Protein AF-A0A2V9U7K8-F1 (afdb_monomer)

pLDDT: mean 94.99, std 5.48, range [56.84, 98.31]

Structure (mmCIF, N/CA/C/O backbone):
data_AF-A0A2V9U7K8-F1
#
_entry.id   AF-A0A2V9U7K8-F1
#
loop_
_atom_site.group_PDB
_atom_site.id
_atom_site.type_symbol
_atom_site.label_atom_id
_atom_site.label_alt_id
_atom_site.label_comp_id
_atom_site.label_asym_id
_atom_site.label_entity_id
_atom_site.label_seq_id
_atom_site.pdbx_PDB_ins_code
_atom_site.Cartn_x
_atom_site.Cartn_y
_atom_site.Cartn_z
_atom_site.occupancy
_atom_site.B_iso_or_equiv
_atom_site.auth_seq_id
_atom_site.auth_comp_id
_atom_site.auth_asym_id
_atom_site.auth_atom_id
_atom_site.pdbx_PDB_model_num
ATOM 1 N N . MET A 1 1 ? -4.349 0.360 -3.669 1.00 90.06 1 MET A N 1
ATOM 2 C CA . MET A 1 1 ? -3.206 0.912 -2.916 1.00 90.06 1 MET A CA 1
ATOM 3 C C . MET A 1 1 ? -1.961 0.371 -3.571 1.00 90.06 1 MET A C 1
ATOM 5 O O . MET A 1 1 ? -1.806 -0.840 -3.649 1.00 90.06 1 MET A O 1
ATOM 9 N N . LYS A 1 2 ? -1.126 1.274 -4.068 1.00 93.00 2 LYS A N 1
ATOM 10 C CA . LYS A 1 2 ? 0.193 0.993 -4.627 1.00 93.00 2 LYS A CA 1
ATOM 11 C C . LYS A 1 2 ? 1.095 2.163 -4.255 1.00 93.00 2 LYS A C 1
ATOM 13 O O . LYS A 1 2 ? 0.596 3.285 -4.134 1.00 93.00 2 LYS A O 1
ATOM 18 N N . ASP A 1 3 ? 2.374 1.897 -4.046 1.00 97.00 3 ASP A N 1
ATOM 19 C CA . ASP A 1 3 ? 3.367 2.931 -3.775 1.00 97.00 3 ASP A CA 1
ATOM 20 C C . ASP A 1 3 ? 4.310 3.060 -4.972 1.00 97.00 3 ASP A C 1
ATOM 22 O O . ASP A 1 3 ? 4.491 2.127 -5.761 1.00 97.00 3 ASP A O 1
ATOM 26 N N . ALA A 1 4 ? 4.845 4.255 -5.164 1.00 96.25 4 ALA A N 1
ATOM 27 C CA . ALA A 1 4 ? 5.658 4.578 -6.319 1.00 96.25 4 ALA A CA 1
ATOM 28 C C . ALA A 1 4 ? 6.624 5.716 -6.011 1.00 96.25 4 ALA A C 1
ATOM 30 O O . ALA A 1 4 ? 6.421 6.487 -5.080 1.00 96.25 4 ALA A O 1
ATOM 31 N N . VAL A 1 5 ? 7.646 5.843 -6.847 1.00 96.62 5 VAL A N 1
ATOM 32 C CA . VAL A 1 5 ? 8.460 7.054 -6.975 1.00 96.62 5 VAL A CA 1
ATOM 33 C C . VAL A 1 5 ? 8.272 7.660 -8.365 1.00 96.62 5 VAL A C 1
ATOM 35 O O . VAL A 1 5 ? 7.810 6.993 -9.296 1.00 96.62 5 VAL A O 1
ATOM 38 N N . GLY A 1 6 ? 8.646 8.930 -8.514 1.00 92.56 6 GLY A N 1
ATOM 39 C CA . GLY A 1 6 ? 8.492 9.660 -9.773 1.00 92.56 6 GLY A CA 1
ATOM 40 C C . GLY A 1 6 ? 7.044 10.075 -10.058 1.00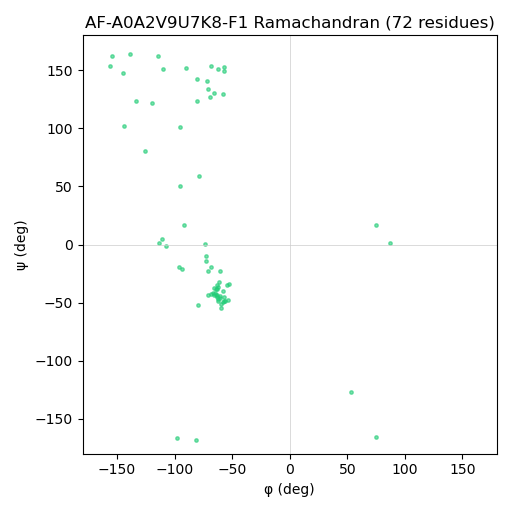 92.56 6 GLY A C 1
ATOM 41 O O . GLY A 1 6 ? 6.184 10.070 -9.178 1.00 92.56 6 GLY A O 1
ATOM 42 N N . GLY A 1 7 ? 6.771 10.479 -11.298 1.00 88.75 7 GLY A N 1
ATOM 43 C CA . GLY A 1 7 ? 5.465 10.987 -11.711 1.00 88.75 7 GLY A CA 1
ATOM 44 C C . GLY A 1 7 ? 5.225 10.822 -13.208 1.00 88.75 7 GLY A C 1
ATOM 45 O O . GLY A 1 7 ? 6.170 10.771 -13.996 1.00 88.75 7 GLY A O 1
ATOM 46 N N . GLY A 1 8 ? 3.948 10.726 -13.587 1.00 87.06 8 GLY A N 1
ATOM 47 C CA . GLY A 1 8 ? 3.529 10.529 -14.975 1.00 87.06 8 GLY A CA 1
ATOM 48 C C . GLY A 1 8 ? 4.228 9.323 -15.626 1.00 87.06 8 GLY A C 1
ATOM 49 O O . GLY A 1 8 ? 4.194 8.240 -15.041 1.00 87.06 8 GLY A O 1
ATOM 50 N N . PRO A 1 9 ? 4.871 9.492 -16.795 1.00 89.25 9 PRO A N 1
ATOM 51 C CA . PRO A 1 9 ? 5.528 8.398 -17.515 1.00 89.25 9 PRO A CA 1
ATOM 52 C C . PRO A 1 9 ? 6.769 7.841 -16.798 1.00 89.25 9 PRO A C 1
ATOM 54 O O . PRO A 1 9 ? 7.156 6.710 -17.056 1.00 89.25 9 PRO A O 1
ATOM 57 N N . ASN A 1 10 ? 7.366 8.592 -15.867 1.00 89.69 10 ASN A N 1
ATOM 58 C CA . ASN A 1 10 ? 8.548 8.165 -15.107 1.00 89.69 10 ASN A CA 1
ATOM 59 C C . ASN A 1 10 ? 8.180 7.477 -13.784 1.00 89.69 10 ASN A C 1
ATOM 61 O O . ASN A 1 10 ? 8.999 7.402 -12.866 1.00 89.69 10 ASN A O 1
ATOM 65 N N . ARG A 1 11 ? 6.923 7.047 -13.631 1.00 92.88 11 ARG A N 1
ATOM 66 C CA . ARG A 1 11 ? 6.462 6.366 -12.424 1.00 92.88 11 ARG A CA 1
ATOM 67 C C . ARG A 1 11 ? 7.107 4.986 -12.335 1.00 92.88 11 ARG A C 1
ATOM 69 O O . ARG A 1 11 ? 6.965 4.180 -13.247 1.00 92.88 11 ARG A O 1
ATOM 76 N N . LYS A 1 12 ? 7.735 4.696 -11.197 1.00 95.12 12 LYS A N 1
ATOM 77 C CA . LYS A 1 12 ? 8.249 3.364 -10.868 1.00 95.12 12 LYS A CA 1
ATOM 78 C C . LYS A 1 12 ? 7.567 2.852 -9.609 1.00 95.12 12 LYS A C 1
ATOM 80 O O . LYS A 1 12 ? 7.648 3.508 -8.570 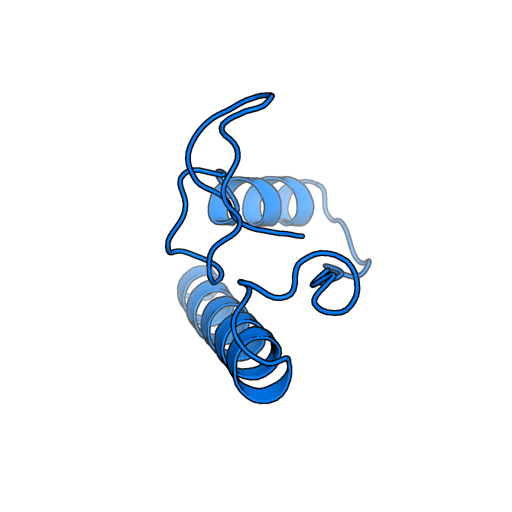1.00 95.12 12 LYS A O 1
ATOM 85 N N . TYR A 1 13 ? 6.904 1.703 -9.703 1.00 96.00 13 TYR A N 1
ATOM 86 C CA . TYR A 1 13 ? 6.282 1.067 -8.546 1.00 96.00 13 TYR A CA 1
ATOM 87 C C . TYR A 1 13 ? 7.340 0.473 -7.621 1.00 96.00 13 TYR A C 1
ATOM 89 O O . TYR A 1 13 ? 8.352 -0.067 -8.069 1.00 96.00 13 TYR A O 1
ATOM 97 N N . VAL A 1 14 ? 7.107 0.618 -6.322 1.00 97.12 14 VAL A N 1
ATOM 98 C CA . VAL A 1 14 ? 8.004 0.144 -5.266 1.00 97.12 14 VAL A CA 1
ATOM 99 C C . VAL A 1 14 ? 7.189 -0.464 -4.132 1.00 97.12 14 VAL A C 1
ATOM 101 O O . VAL A 1 14 ? 5.980 -0.247 -4.028 1.00 97.12 14 VAL A O 1
ATOM 104 N N . LEU A 1 15 ? 7.862 -1.227 -3.274 1.00 97.94 15 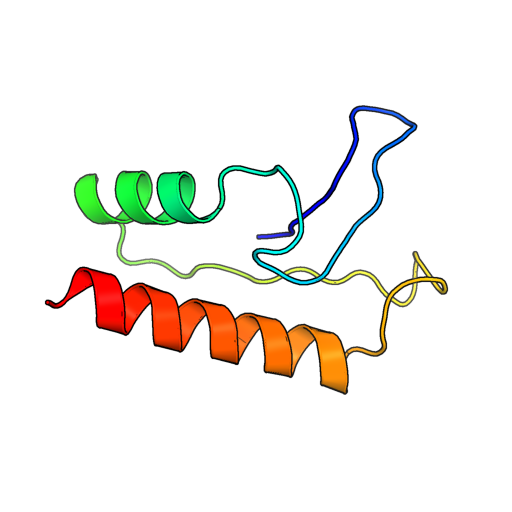LEU A N 1
ATOM 105 C CA . LEU A 1 15 ? 7.256 -1.783 -2.069 1.00 97.94 15 LEU A CA 1
ATOM 106 C C . LEU A 1 15 ? 6.677 -0.679 -1.170 1.00 97.94 15 LEU A C 1
ATOM 108 O O . LEU A 1 15 ? 7.168 0.453 -1.136 1.00 97.94 15 LEU A O 1
ATOM 112 N N . THR A 1 16 ? 5.612 -1.018 -0.447 1.00 97.75 16 THR A N 1
ATOM 113 C CA . THR A 1 16 ? 4.794 -0.029 0.265 1.00 97.75 16 THR A CA 1
ATOM 114 C C . THR A 1 16 ? 5.586 0.637 1.389 1.00 97.75 16 THR A C 1
ATOM 116 O O . THR A 1 16 ? 6.212 -0.030 2.209 1.00 97.75 16 THR A O 1
ATOM 119 N N . GLY A 1 17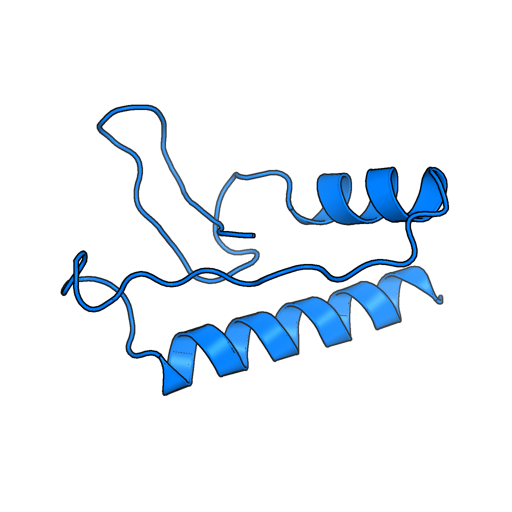 ? 5.552 1.969 1.438 1.00 96.38 17 GLY A N 1
ATOM 120 C CA . GLY A 1 17 ? 6.309 2.767 2.401 1.00 96.38 17 GLY A CA 1
ATOM 121 C C . GLY A 1 17 ? 7.731 3.102 1.951 1.00 96.38 17 GLY A C 1
ATOM 122 O O . GLY A 1 17 ? 8.454 3.748 2.705 1.00 96.38 17 GLY A O 1
ATOM 123 N N . ARG A 1 18 ? 8.140 2.677 0.748 1.00 96.94 18 ARG A N 1
ATOM 124 C CA . ARG A 1 18 ? 9.446 3.012 0.150 1.00 96.94 18 ARG A CA 1
ATOM 125 C C . ARG A 1 18 ? 9.331 4.012 -1.001 1.00 96.94 18 ARG A C 1
ATOM 127 O O . ARG A 1 18 ? 10.349 4.364 -1.594 1.00 96.94 18 ARG A O 1
ATOM 134 N N . GLY A 1 19 ? 8.116 4.431 -1.349 1.00 96.19 19 GLY A N 1
ATOM 135 C CA . GLY A 1 19 ? 7.873 5.439 -2.370 1.00 96.19 19 GLY A CA 1
ATOM 136 C C . GLY A 1 19 ? 7.644 6.835 -1.800 1.00 96.19 19 GLY A C 1
ATOM 137 O O . GLY A 1 19 ? 7.926 7.124 -0.638 1.00 96.19 19 GLY A O 1
ATOM 138 N N . ASN A 1 20 ? 7.153 7.724 -2.659 1.00 95.38 20 ASN A N 1
ATOM 139 C CA . ASN A 1 20 ? 6.798 9.100 -2.325 1.00 95.38 20 ASN A CA 1
ATOM 140 C C . ASN A 1 20 ? 5.281 9.348 -2.371 1.00 95.38 20 ASN A C 1
ATOM 142 O O . ASN A 1 20 ? 4.840 10.483 -2.174 1.00 95.38 20 ASN A O 1
ATOM 146 N N . ILE A 1 21 ? 4.473 8.308 -2.610 1.00 95.12 21 ILE A N 1
ATOM 147 C CA . ILE A 1 21 ? 3.022 8.412 -2.485 1.00 95.12 21 ILE A CA 1
ATOM 148 C C . ILE A 1 21 ? 2.687 8.530 -0.992 1.00 95.12 21 ILE A C 1
ATOM 150 O O . ILE A 1 21 ? 3.201 7.760 -0.180 1.00 95.12 21 ILE A O 1
ATOM 154 N N . PRO A 1 22 ? 1.807 9.462 -0.582 1.00 95.69 22 PRO A N 1
ATOM 155 C CA . PRO A 1 22 ? 1.512 9.697 0.829 1.00 95.69 22 PRO A CA 1
ATOM 156 C C . PRO A 1 22 ? 0.548 8.636 1.402 1.00 95.69 22 PRO A C 1
ATOM 158 O O . PRO A 1 22 ? -0.536 8.961 1.885 1.00 95.69 22 PRO A O 1
ATOM 161 N N . VAL A 1 23 ? 0.932 7.354 1.359 1.00 96.56 23 VAL A N 1
ATOM 162 C CA . VAL A 1 23 ? 0.095 6.199 1.747 1.00 96.56 23 VAL A CA 1
ATOM 163 C C . VAL A 1 23 ? -0.400 6.310 3.193 1.00 96.56 23 VAL A C 1
ATOM 165 O O . VAL A 1 23 ? -1.586 6.121 3.454 1.00 96.56 23 VAL A O 1
ATOM 168 N N . ARG A 1 24 ? 0.479 6.685 4.134 1.00 96.06 24 ARG A N 1
ATOM 169 C CA . ARG A 1 24 ? 0.121 6.904 5.549 1.00 96.06 24 ARG A CA 1
ATOM 170 C C . ARG A 1 24 ? -1.003 7.940 5.689 1.00 96.06 24 ARG A C 1
ATOM 172 O O . ARG A 1 24 ? -2.047 7.664 6.276 1.00 96.06 24 ARG A O 1
ATOM 179 N N . ARG A 1 25 ? -0.855 9.085 5.015 1.00 96.44 25 ARG A N 1
ATOM 180 C CA . ARG A 1 25 ? -1.865 10.151 5.017 1.00 96.44 25 ARG A CA 1
ATOM 181 C C . ARG A 1 25 ? -3.190 9.707 4.392 1.00 96.44 25 ARG A C 1
ATOM 183 O O . ARG A 1 25 ? -4.246 10.085 4.889 1.00 96.44 25 ARG A O 1
ATOM 190 N N . GLN A 1 26 ? -3.157 8.909 3.323 1.00 96.56 26 GLN A N 1
ATOM 191 C CA . GLN A 1 26 ? -4.373 8.354 2.712 1.00 96.56 26 GLN A CA 1
ATOM 192 C C . GLN A 1 26 ? -5.147 7.473 3.705 1.00 96.56 26 GLN A C 1
ATOM 194 O O . GLN A 1 26 ? -6.363 7.617 3.834 1.00 96.56 26 GLN A O 1
ATOM 199 N N . ILE A 1 27 ? -4.443 6.608 4.445 1.00 96.56 27 ILE A N 1
ATOM 200 C CA . ILE A 1 27 ? -5.032 5.764 5.495 1.00 96.56 27 ILE A CA 1
ATOM 201 C C . ILE A 1 27 ? -5.635 6.625 6.612 1.00 96.56 27 ILE A C 1
ATOM 203 O O . ILE A 1 27 ? -6.770 6.386 7.023 1.00 96.56 27 ILE A O 1
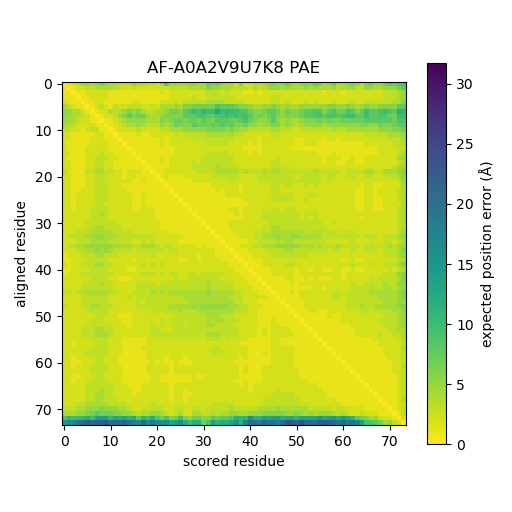ATOM 207 N N . GLU A 1 28 ? -4.911 7.639 7.091 1.00 96.50 28 GLU A N 1
ATOM 208 C CA . GLU A 1 28 ? -5.402 8.549 8.134 1.00 96.50 28 GLU A CA 1
ATOM 209 C C . GLU A 1 28 ? -6.688 9.254 7.722 1.00 96.50 28 GLU A C 1
ATOM 211 O O . GLU A 1 28 ? -7.650 9.248 8.484 1.00 96.50 28 GLU A O 1
ATOM 216 N N . VAL A 1 29 ? -6.720 9.835 6.519 1.00 97.06 29 VAL A N 1
ATOM 217 C CA . VAL A 1 29 ? -7.892 10.560 6.014 1.00 97.06 29 VAL A CA 1
ATOM 218 C C . VAL A 1 29 ? -9.100 9.630 5.927 1.00 97.06 29 VAL A C 1
ATOM 220 O O . VAL A 1 29 ? -10.177 9.983 6.405 1.00 97.06 29 VAL A O 1
ATOM 223 N N . LEU A 1 30 ? -8.929 8.420 5.384 1.00 96.88 30 LEU A N 1
ATOM 224 C CA . LEU A 1 30 ? -10.013 7.438 5.294 1.00 96.88 30 LEU A CA 1
ATOM 225 C C . LEU A 1 30 ? -10.507 7.012 6.683 1.00 96.88 30 LEU A C 1
ATOM 227 O O . LEU A 1 30 ? -11.713 6.970 6.930 1.00 96.88 30 LEU A O 1
ATOM 231 N N . ARG A 1 31 ? -9.591 6.756 7.621 1.00 95.25 31 ARG A N 1
ATOM 232 C CA . ARG A 1 31 ? -9.934 6.412 9.006 1.00 95.25 31 ARG A CA 1
ATOM 233 C C . ARG A 1 31 ? -10.669 7.553 9.715 1.00 95.25 31 ARG A C 1
ATOM 235 O O . ARG A 1 31 ? -11.671 7.290 10.376 1.00 95.25 31 ARG A O 1
ATOM 242 N N . GLN A 1 32 ? -10.190 8.790 9.581 1.00 96.12 32 GLN A N 1
ATOM 243 C CA . GLN A 1 32 ? -10.802 9.994 10.160 1.00 96.12 32 GLN A CA 1
ATOM 244 C C . GLN A 1 32 ? -12.207 10.235 9.598 1.00 96.12 32 GLN A C 1
ATOM 246 O O . GLN A 1 32 ? -13.108 10.596 10.347 1.00 96.12 32 GLN A O 1
ATOM 251 N N . ALA A 1 33 ? -12.420 9.947 8.312 1.00 97.81 33 ALA A N 1
ATOM 252 C CA . ALA A 1 33 ? -13.735 9.982 7.675 1.00 97.81 33 ALA A CA 1
ATOM 253 C C . ALA A 1 33 ? -14.653 8.805 8.071 1.00 97.81 33 ALA A C 1
ATOM 255 O O . 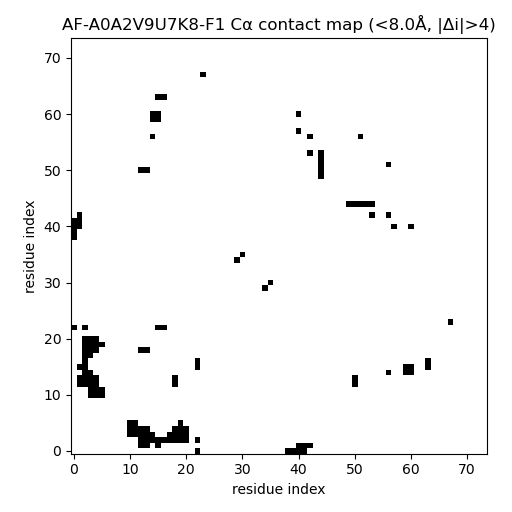ALA A 1 33 ? -15.775 8.703 7.582 1.00 97.81 33 ALA A O 1
ATOM 256 N N . GLY A 1 34 ? -14.197 7.892 8.935 1.00 97.19 34 GLY A N 1
ATOM 257 C CA . GLY A 1 34 ? -14.989 6.757 9.398 1.00 97.19 34 GLY A CA 1
ATOM 258 C C . GLY A 1 34 ? -15.143 5.631 8.373 1.00 97.19 34 GLY A C 1
ATOM 259 O O . GLY A 1 34 ? -16.011 4.779 8.560 1.00 97.19 34 GLY A O 1
ATOM 260 N N . TYR A 1 35 ? -14.310 5.580 7.328 1.00 97.19 35 TYR A N 1
ATOM 261 C CA . TYR A 1 35 ? -14.343 4.521 6.317 1.00 97.19 35 TYR A CA 1
ATOM 262 C C . TYR A 1 35 ? -14.155 3.133 6.957 1.00 97.19 35 TYR A C 1
ATOM 264 O O . TYR A 1 35 ? -13.232 2.913 7.746 1.00 97.19 35 TYR A O 1
ATOM 272 N N . LYS A 1 36 ? -15.051 2.193 6.623 1.00 95.69 36 LYS A N 1
ATOM 273 C CA . LYS A 1 36 ? -15.079 0.815 7.162 1.00 95.69 36 LYS A CA 1
ATOM 274 C C . LYS A 1 36 ? -14.778 -0.262 6.119 1.00 95.69 36 LYS A C 1
ATOM 276 O O . LYS A 1 36 ? -14.847 -1.444 6.438 1.00 95.69 36 LYS A O 1
ATOM 281 N N . GLY A 1 37 ? -14.496 0.140 4.882 1.00 95.94 37 GLY A N 1
ATOM 282 C CA . GLY A 1 37 ? -14.170 -0.785 3.802 1.00 95.94 37 GLY A CA 1
ATOM 283 C C . GLY A 1 37 ? -12.709 -1.234 3.827 1.00 95.94 37 GLY A C 1
ATOM 284 O O . GLY A 1 37 ? -11.966 -0.998 4.782 1.00 95.94 37 GLY A O 1
ATOM 285 N N . TYR A 1 38 ? -12.289 -1.868 2.736 1.00 96.12 38 TYR A N 1
ATOM 286 C CA . TYR A 1 38 ? -10.949 -2.432 2.598 1.00 96.12 38 TYR A CA 1
ATOM 287 C C . TYR A 1 38 ? -9.951 -1.437 1.998 1.00 96.12 38 TYR A C 1
ATOM 289 O O . TYR A 1 38 ? -10.312 -0.579 1.189 1.00 96.12 38 TYR A O 1
ATOM 297 N N . TYR A 1 39 ? -8.679 -1.612 2.361 1.00 95.81 39 TYR A N 1
ATOM 298 C CA . TYR A 1 39 ? -7.536 -1.065 1.638 1.00 95.81 39 TYR A CA 1
ATOM 299 C C . TYR A 1 39 ? -7.026 -2.155 0.695 1.00 95.81 39 TYR A C 1
ATOM 301 O O . TYR A 1 39 ? -6.376 -3.100 1.131 1.00 95.81 39 TYR A O 1
ATOM 309 N N . CYS A 1 40 ? -7.359 -2.067 -0.588 1.00 96.00 40 CYS A N 1
ATOM 310 C CA . CYS A 1 40 ? -6.958 -3.090 -1.552 1.00 96.00 40 CYS A CA 1
ATOM 311 C C . CYS A 1 40 ? -5.514 -2.853 -1.990 1.00 96.00 40 CYS A C 1
ATOM 313 O O . CYS A 1 40 ? -5.216 -1.766 -2.477 1.00 96.00 40 CYS A O 1
ATOM 315 N N . PHE A 1 41 ? -4.628 -3.832 -1.838 1.00 97.00 41 PHE A N 1
ATOM 316 C CA . PHE A 1 41 ? -3.297 -3.804 -2.449 1.00 97.00 41 PHE A CA 1
ATOM 317 C C . PHE A 1 41 ? -3.383 -4.224 -3.916 1.00 97.00 41 PHE A C 1
ATOM 319 O O . PHE A 1 41 ? -4.173 -5.099 -4.261 1.00 97.00 41 PHE A O 1
ATOM 326 N N . GLU A 1 42 ? -2.594 -3.587 -4.773 1.00 95.50 42 GLU A N 1
ATOM 327 C CA . GLU A 1 42 ? -2.582 -3.850 -6.209 1.00 95.50 42 GLU A CA 1
ATOM 328 C C . GLU A 1 42 ? -1.137 -3.974 -6.690 1.00 95.50 42 GLU A C 1
ATOM 330 O O . GLU A 1 42 ? -0.334 -3.059 -6.486 1.00 95.50 42 GLU A O 1
ATOM 335 N N . TRP A 1 43 ? -0.819 -5.112 -7.310 1.00 96.94 43 TRP A N 1
ATOM 336 C CA . TRP A 1 43 ? 0.526 -5.449 -7.769 1.00 96.94 43 TRP A CA 1
ATOM 337 C C . TRP A 1 43 ? 0.463 -6.225 -9.088 1.00 96.94 43 TRP A C 1
ATOM 339 O O . TRP A 1 43 ? 0.146 -7.411 -9.125 1.00 96.94 43 TRP A O 1
ATOM 349 N N . GLU A 1 44 ? 0.730 -5.536 -10.192 1.00 95.19 44 GLU A N 1
ATOM 350 C CA . GLU A 1 44 ? 0.444 -5.999 -11.557 1.00 95.19 44 GLU A CA 1
ATOM 351 C C . GLU A 1 44 ? 1.667 -6.680 -12.203 1.00 95.19 44 GLU A C 1
ATOM 353 O O . GLU A 1 44 ? 2.067 -6.355 -13.318 1.00 95.19 44 GLU A O 1
ATOM 358 N N . LYS A 1 45 ? 2.282 -7.644 -11.500 1.00 94.81 45 LYS A N 1
ATOM 359 C CA . LYS A 1 45 ? 3.533 -8.327 -11.909 1.00 94.81 45 LYS A CA 1
ATOM 360 C C . LYS A 1 45 ? 3.495 -8.922 -13.324 1.00 94.81 45 LYS A C 1
ATOM 362 O O . LYS A 1 45 ? 4.509 -8.931 -14.012 1.00 94.81 45 LYS A O 1
ATOM 367 N N . VAL A 1 46 ? 2.338 -9.408 -13.776 1.00 96.19 46 VAL A N 1
ATOM 368 C CA . VAL A 1 46 ? 2.180 -9.957 -15.138 1.00 96.19 46 VAL A CA 1
ATOM 369 C C . VAL A 1 46 ? 2.421 -8.887 -16.207 1.00 96.19 46 VAL A C 1
ATOM 371 O O . VAL A 1 46 ? 2.949 -9.189 -17.272 1.00 96.19 46 VAL A O 1
ATOM 374 N N . TRP A 1 47 ? 2.041 -7.641 -15.929 1.00 95.00 47 TRP A N 1
ATOM 375 C CA . TRP A 1 47 ? 2.176 -6.516 -16.858 1.00 95.00 47 TRP A CA 1
ATOM 376 C C . TRP A 1 47 ? 3.473 -5.738 -16.642 1.00 95.00 47 TRP A C 1
ATOM 378 O O . TRP A 1 47 ? 3.953 -5.081 -17.561 1.00 95.00 47 TRP A O 1
ATOM 388 N N . HIS A 1 48 ? 4.058 -5.872 -15.452 1.00 93.75 48 HIS A N 1
ATOM 389 C CA . HIS A 1 48 ? 5.303 -5.241 -15.038 1.00 93.75 48 HIS A CA 1
ATOM 390 C C . HIS A 1 48 ? 6.293 -6.307 -14.529 1.00 93.75 48 HIS A C 1
ATOM 392 O O . HIS A 1 48 ? 6.403 -6.530 -13.316 1.00 93.75 48 HIS A O 1
ATOM 398 N N . PRO A 1 49 ? 7.001 -7.016 -15.434 1.00 95.12 49 PRO A N 1
ATOM 399 C CA . PRO A 1 49 ? 7.910 -8.105 -15.067 1.00 95.12 49 PRO A CA 1
ATOM 400 C C . PRO A 1 49 ? 9.062 -7.676 -14.150 1.00 95.12 49 PRO A C 1
ATOM 402 O O . PRO A 1 49 ? 9.625 -8.514 -13.446 1.00 95.12 49 PRO A O 1
ATOM 405 N N . GLU A 1 50 ? 9.405 -6.387 -14.150 1.00 94.94 50 GLU A N 1
ATOM 406 C CA . GLU A 1 50 ? 10.450 -5.777 -13.330 1.00 94.94 50 GLU A CA 1
ATOM 407 C C . GLU A 1 50 ? 10.089 -5.644 -11.847 1.00 94.94 50 GLU A C 1
ATOM 409 O O . GLU A 1 50 ? 10.971 -5.361 -11.036 1.00 94.94 50 GLU A O 1
ATOM 414 N N . LEU A 1 51 ? 8.813 -5.804 -11.487 1.00 96.81 51 LEU A N 1
ATOM 415 C CA . LEU A 1 51 ? 8.385 -5.743 -10.092 1.00 96.81 51 LEU A CA 1
ATOM 416 C C . LEU A 1 51 ? 8.909 -6.939 -9.303 1.00 96.81 51 LEU A C 1
ATOM 418 O O . LEU A 1 51 ? 9.086 -8.020 -9.857 1.00 96.81 51 LEU A O 1
ATOM 422 N N . ASP A 1 52 ? 9.084 -6.781 -7.995 1.00 97.25 52 ASP A N 1
ATOM 423 C CA . ASP A 1 52 ? 9.332 -7.920 -7.111 1.00 97.25 52 ASP A CA 1
ATOM 424 C C . ASP A 1 52 ? 8.203 -8.959 -7.216 1.00 97.25 52 ASP A C 1
ATOM 426 O O . ASP A 1 52 ? 7.049 -8.628 -7.527 1.00 97.25 52 ASP A O 1
ATOM 430 N N . ASP A 1 53 ? 8.532 -10.222 -6.949 1.00 97.81 53 ASP A N 1
ATOM 431 C CA . ASP A 1 53 ? 7.557 -11.308 -7.008 1.00 97.81 53 ASP A CA 1
ATOM 432 C C . ASP A 1 53 ? 6.420 -11.109 -5.982 1.00 97.81 53 ASP A C 1
ATOM 434 O O . ASP A 1 53 ? 6.622 -10.477 -4.932 1.00 97.81 53 ASP A O 1
ATOM 438 N N . PRO A 1 54 ? 5.203 -11.618 -6.259 1.00 96.56 54 PRO A N 1
ATOM 439 C CA . PRO A 1 54 ? 4.039 -11.401 -5.399 1.00 96.56 54 PRO A CA 1
ATOM 440 C C . PRO A 1 54 ? 4.263 -11.819 -3.941 1.00 96.56 54 PRO A C 1
ATOM 442 O O . PRO A 1 54 ? 3.778 -11.151 -3.030 1.00 96.56 54 PRO A O 1
ATOM 445 N N . GLU A 1 55 ? 5.032 -12.879 -3.705 1.00 97.38 55 GLU A N 1
ATOM 446 C CA . GLU A 1 55 ? 5.377 -13.403 -2.382 1.00 97.38 55 GLU A CA 1
ATOM 447 C C . GLU A 1 55 ? 6.158 -12.383 -1.544 1.00 97.38 55 GLU A C 1
ATOM 449 O O . GLU A 1 55 ? 5.994 -12.325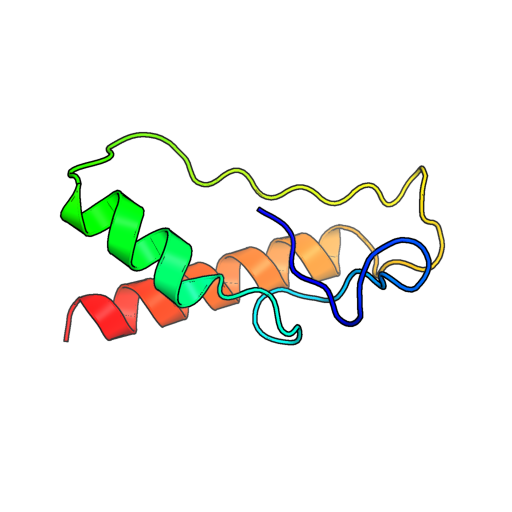 -0.325 1.00 97.38 55 GLU A O 1
ATOM 454 N N . ILE A 1 56 ? 6.965 -11.539 -2.192 1.00 98.12 56 ILE A N 1
ATOM 455 C CA . ILE A 1 56 ? 7.698 -10.446 -1.549 1.00 98.12 56 ILE A CA 1
ATOM 456 C C . ILE A 1 56 ? 6.755 -9.261 -1.340 1.00 98.12 56 ILE A C 1
ATOM 458 O O . ILE A 1 56 ? 6.625 -8.748 -0.226 1.00 98.12 56 ILE A O 1
ATOM 462 N N . ALA A 1 57 ? 6.068 -8.836 -2.403 1.00 97.94 57 ALA A N 1
ATOM 463 C CA . ALA A 1 57 ? 5.282 -7.609 -2.391 1.00 97.94 57 ALA A CA 1
ATOM 464 C C . ALA A 1 57 ? 4.069 -7.679 -1.450 1.00 97.94 57 ALA A C 1
ATOM 466 O O . ALA A 1 57 ? 3.809 -6.739 -0.695 1.00 97.94 57 ALA A O 1
ATOM 467 N N . ILE A 1 58 ? 3.354 -8.808 -1.437 1.00 97.81 58 ILE A N 1
ATOM 468 C CA . ILE A 1 58 ? 2.190 -9.027 -0.568 1.00 97.81 58 ILE A CA 1
ATOM 469 C C . ILE A 1 58 ? 2.628 -9.125 0.899 1.00 97.81 58 ILE A C 1
ATOM 471 O O . ILE A 1 58 ? 1.990 -8.533 1.775 1.00 97.81 58 ILE A O 1
ATOM 475 N N . ALA A 1 59 ? 3.723 -9.840 1.179 1.00 98.12 59 ALA A N 1
ATOM 476 C CA . ALA A 1 59 ? 4.251 -9.969 2.534 1.00 98.12 59 ALA A CA 1
ATOM 477 C C . ALA A 1 59 ? 4.726 -8.617 3.091 1.00 98.12 59 ALA A C 1
ATOM 479 O O . ALA A 1 59 ? 4.399 -8.277 4.235 1.00 98.12 59 ALA A O 1
ATOM 480 N N . ASP A 1 60 ? 5.440 -7.825 2.283 1.00 98.31 60 ASP A N 1
ATOM 481 C CA . ASP A 1 60 ? 5.904 -6.488 2.666 1.00 98.31 60 ASP A CA 1
ATOM 482 C C . ASP A 1 60 ? 4.729 -5.518 2.878 1.00 98.31 60 ASP A C 1
ATOM 484 O O . ASP A 1 60 ? 4.685 -4.847 3.911 1.00 98.31 60 ASP A O 1
ATOM 488 N N . TYR A 1 61 ? 3.715 -5.524 2.000 1.00 98.19 61 TYR A N 1
ATOM 489 C CA . TYR A 1 61 ? 2.490 -4.736 2.191 1.00 98.19 61 TYR A CA 1
ATOM 490 C C . TYR A 1 61 ? 1.801 -5.068 3.520 1.00 98.19 61 TYR A C 1
ATOM 492 O O . TYR A 1 61 ? 1.463 -4.175 4.302 1.00 98.19 61 TYR A O 1
ATOM 500 N N . ALA A 1 62 ? 1.617 -6.358 3.814 1.00 97.88 62 ALA A N 1
ATOM 501 C CA . ALA A 1 62 ? 0.965 -6.788 5.044 1.00 97.88 62 ALA A CA 1
ATOM 502 C C . ALA A 1 62 ? 1.773 -6.389 6.289 1.00 97.88 62 ALA A C 1
ATOM 504 O O . ALA A 1 62 ? 1.189 -5.990 7.299 1.00 97.88 62 ALA A O 1
ATOM 505 N N . ARG A 1 63 ? 3.110 -6.470 6.222 1.00 98.12 63 ARG A N 1
ATOM 506 C CA . ARG A 1 63 ? 4.015 -5.988 7.274 1.00 98.12 63 ARG A CA 1
ATOM 507 C C . ARG A 1 63 ? 3.830 -4.487 7.505 1.00 98.12 63 ARG A C 1
ATOM 509 O O . ARG A 1 63 ? 3.505 -4.106 8.627 1.00 98.12 63 ARG A O 1
ATOM 516 N N . PHE A 1 64 ? 3.949 -3.671 6.455 1.00 98.00 64 PHE A N 1
ATOM 517 C CA . PHE A 1 64 ? 3.780 -2.217 6.531 1.00 98.00 64 PHE A CA 1
ATOM 518 C C . PHE A 1 64 ? 2.435 -1.827 7.159 1.00 98.00 64 PHE A C 1
ATOM 520 O O . PHE A 1 64 ? 2.390 -1.009 8.075 1.00 98.00 64 PHE A O 1
ATOM 527 N N . MET A 1 65 ? 1.334 -2.437 6.706 1.00 97.56 65 MET A N 1
ATOM 528 C CA . MET A 1 65 ? -0.002 -2.124 7.222 1.00 97.56 65 MET A CA 1
ATOM 529 C C . MET A 1 65 ? -0.148 -2.498 8.701 1.00 97.56 65 MET A C 1
ATOM 531 O O . MET A 1 65 ? -0.719 -1.724 9.467 1.00 97.56 65 MET A O 1
ATOM 535 N N . ARG A 1 66 ? 0.373 -3.659 9.126 1.00 97.25 66 ARG A N 1
ATOM 536 C CA . ARG A 1 66 ? 0.333 -4.076 10.539 1.00 97.25 66 ARG A CA 1
ATOM 537 C C . ARG A 1 66 ? 1.111 -3.121 11.436 1.00 97.25 66 ARG A C 1
ATOM 539 O O . ARG A 1 66 ? 0.577 -2.711 12.462 1.00 97.25 66 ARG A O 1
ATOM 546 N N . GLU A 1 67 ? 2.338 -2.784 11.048 1.00 97.25 67 GLU A N 1
ATOM 547 C CA . GLU A 1 67 ? 3.192 -1.851 11.790 1.00 97.25 67 GLU A CA 1
ATOM 548 C C . GLU A 1 67 ? 2.517 -0.486 11.905 1.00 97.25 67 GLU A C 1
ATOM 550 O O . GLU A 1 67 ? 2.304 0.013 13.007 1.00 97.25 67 GLU A O 1
ATOM 555 N N . TYR A 1 68 ? 2.061 0.071 10.784 1.00 96.38 68 TYR A N 1
ATOM 556 C CA . TYR A 1 68 ? 1.465 1.399 10.789 1.00 96.38 68 TYR A CA 1
ATOM 557 C C . TYR A 1 68 ? 0.146 1.462 11.577 1.00 96.38 68 TYR A C 1
ATOM 559 O O . TYR A 1 68 ? -0.108 2.423 12.301 1.00 96.38 68 TYR A O 1
ATOM 567 N N . PHE A 1 69 ? -0.695 0.424 11.526 1.00 95.12 69 PHE A N 1
ATOM 568 C CA . PHE A 1 69 ? -1.886 0.371 12.382 1.00 95.12 69 PHE A CA 1
ATOM 569 C C . PHE A 1 69 ? -1.576 0.128 13.862 1.00 95.12 69 PHE A C 1
ATOM 571 O O . PHE A 1 69 ? -2.425 0.446 14.695 1.00 95.12 69 PHE A O 1
ATOM 578 N N . ALA A 1 70 ? -0.422 -0.450 14.203 1.00 95.81 70 ALA A N 1
ATOM 579 C CA . ALA A 1 70 ? 0.035 -0.516 15.586 1.00 95.81 70 ALA A CA 1
ATOM 580 C C . ALA A 1 70 ? 0.468 0.877 16.075 1.00 95.81 70 ALA A C 1
ATOM 582 O O . ALA A 1 70 ? 0.027 1.286 17.144 1.00 95.81 70 ALA A O 1
ATOM 583 N N . GLU A 1 71 ? 1.212 1.630 15.254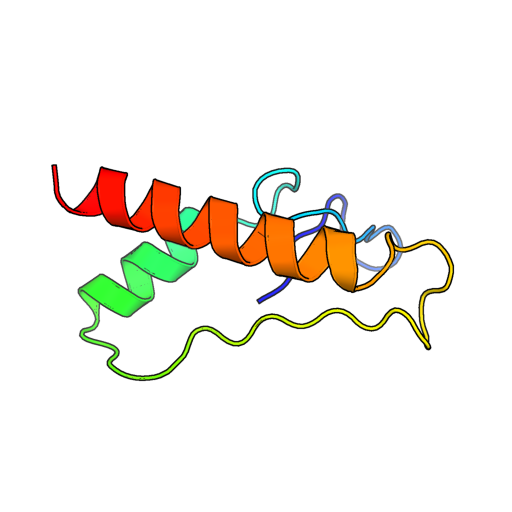 1.00 94.56 71 GLU A N 1
ATOM 584 C CA . GLU A 1 71 ? 1.594 3.029 15.524 1.00 94.56 71 GLU A CA 1
ATOM 585 C C . GLU A 1 71 ? 0.367 3.940 15.724 1.00 94.56 71 GLU A C 1
ATOM 587 O O . GLU A 1 71 ? 0.350 4.779 16.611 1.00 94.56 71 GLU A O 1
ATOM 592 N N . LEU A 1 72 ? -0.703 3.769 14.941 1.00 89.69 72 LEU A N 1
ATOM 593 C CA . LEU A 1 72 ? -1.922 4.587 15.071 1.00 89.69 72 LEU A CA 1
ATOM 594 C C . LEU A 1 72 ? -2.781 4.272 16.312 1.00 89.69 72 LEU A C 1
ATOM 596 O O . LEU A 1 72 ? -3.786 4.951 16.543 1.00 89.69 72 LEU A O 1
ATOM 600 N N . LYS A 1 73 ? -2.479 3.192 17.041 1.00 77.25 73 LYS A N 1
ATOM 601 C CA . LYS A 1 73 ? -3.194 2.801 18.269 1.00 77.25 73 LYS A CA 1
ATOM 602 C C . LYS A 1 73 ? -2.493 3.278 19.544 1.00 77.25 73 LYS A C 1
ATOM 604 O O . LYS A 1 73 ? -3.154 3.271 20.582 1.00 77.25 73 LYS A O 1
ATOM 609 N N . SER A 1 74 ? -1.204 3.615 19.471 1.00 56.84 74 SER A N 1
ATOM 610 C CA . SER A 1 74 ? -0.435 4.251 20.553 1.00 56.84 74 SER A CA 1
ATOM 611 C C . SER A 1 74 ? -0.671 5.752 20.590 1.00 56.84 74 SER A C 1
ATOM 613 O O . SER A 1 74 ? -0.736 6.290 21.713 1.00 56.84 74 SER A O 1
#

Sequence (74 aa):
MKDAVGGGPNRKYVLTGRGNIPVRRQIEVLRQAGYKGYYCFEWEKVWHPELDDPEIAIADYARFMREYFAELKS

Solvent-accessible surface area (backbone atoms only — not comparable to full-atom values): 4576 Å² total; per-residue (Å²): 85,75,26,26,35,79,56,82,93,62,52,43,80,43,58,56,90,72,36,72,54,65,59,68,59,54,53,50,54,41,52,74,71,62,60,82,77,84,85,55,79,60,81,63,42,91,83,38,74,87,50,71,56,66,78,55,46,54,52,47,38,54,48,47,53,52,53,52,57,51,62,75,71,111

Nearest PDB structures (foldseek):
  6ra0-assembly1_A-2  TM=3.261E-01  e=7.969E+00  Caenorhabditis elegans

Radius of gyration: 13.09 Å; Cα contacts (8 Å, |Δi|>4): 66; chains: 1; bounding box: 26×24×38 Å

Secondary structure 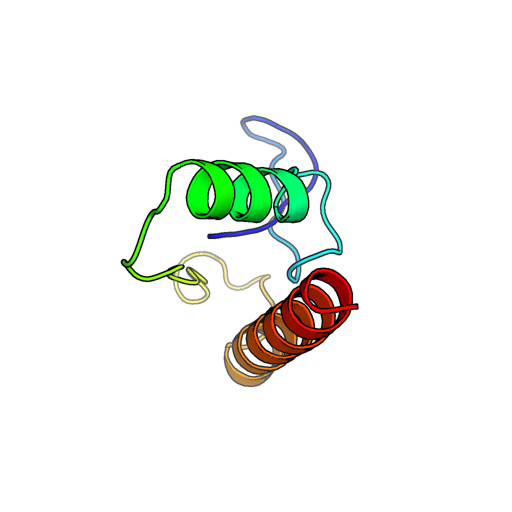(DSSP, 8-state):
--EEES-GGG-EEESTTSSSS-HHHHHHHHHHTT--S-------TTT-TTSPPHHHHHHHHHHHHHHHHHHTT-

Foldseek 3Di:
DWAWADDDPPTDTDAPPPHDPVVLVVVVVCVVVVPPDDDDDDDCCVVVVVDDDPVVRVVSNVVVVVVSVVVVVD

Mean predicted aligned error: 2.74 Å